Protein AF-A0A820KYE7-F1 (afdb_monomer)

pLDDT: mean 95.52, std 4.49, range [63.12, 98.0]

Secondary structure (DSSP, 8-state):
---PPP--TT-GGG-HIIIIIHHHHHHHPPP-SSHHHHHHHHHHHHHHS-HHHHHHHHHHHHHHHHHHHHTTTS--GGG--

Sequence (81 aa):
RLTIIPHPPNSPDLSPCDFWLFDLIKRNLTDQSDSQSLYDAVVNFMYSLSNEEYKKTFEKWFERMQLCIDNQGDYFEHLMK

Radius of gyration: 15.35 Å; Cα contacts (8 Å, |Δi|>4): 37; chains: 1; bounding box: 33×34×39 Å

Structure (mmCIF, N/CA/C/O backbone):
data_AF-A0A820KYE7-F1
#
_entry.id   AF-A0A820KYE7-F1
#
loop_
_atom_site.group_PDB
_atom_site.id
_atom_site.type_symbol
_atom_site.label_atom_id
_atom_site.label_alt_id
_atom_site.label_comp_id
_atom_site.label_asym_id
_atom_site.label_entity_id
_atom_site.label_seq_id
_atom_site.pdbx_PDB_ins_code
_atom_site.Cartn_x
_atom_site.Cartn_y
_atom_site.Cartn_z
_atom_site.occupancy
_atom_site.B_iso_or_equiv
_atom_site.auth_seq_id
_atom_site.auth_comp_id
_atom_site.auth_asym_id
_atom_site.auth_atom_id
_atom_site.pdbx_PDB_model_num
ATOM 1 N N . ARG A 1 1 ? 8.719 -20.755 13.313 1.00 79.88 1 ARG A N 1
ATOM 2 C CA . ARG A 1 1 ? 7.267 -21.062 13.281 1.00 79.88 1 ARG A CA 1
ATOM 3 C C . ARG A 1 1 ? 6.568 -19.814 12.775 1.00 79.88 1 ARG A C 1
ATOM 5 O O . ARG A 1 1 ? 6.849 -18.757 13.318 1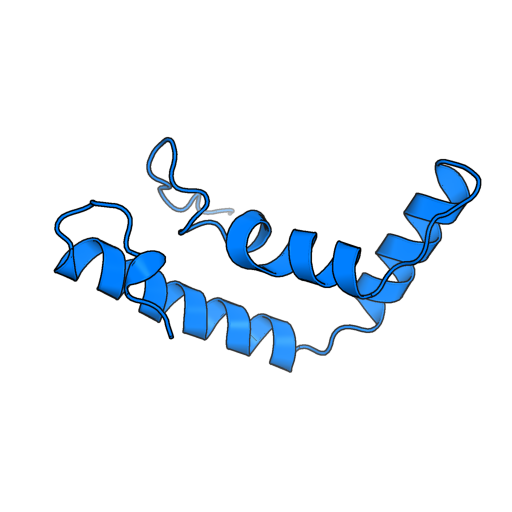.00 79.88 1 ARG A O 1
ATOM 12 N N . LEU A 1 2 ? 5.767 -19.916 11.717 1.00 90.50 2 LEU A N 1
ATOM 13 C CA . LEU A 1 2 ? 4.996 -18.784 11.202 1.00 90.50 2 LEU A CA 1
ATOM 14 C C . LEU A 1 2 ? 3.667 -18.711 11.959 1.00 90.50 2 LEU A C 1
ATOM 16 O O . LEU A 1 2 ? 3.049 -19.749 12.203 1.00 90.50 2 LEU A O 1
ATOM 20 N N . THR A 1 3 ? 3.261 -17.505 12.346 1.00 94.75 3 THR A N 1
ATOM 21 C CA . THR A 1 3 ? 1.950 -17.235 12.946 1.00 94.75 3 THR A CA 1
ATOM 22 C C . THR A 1 3 ? 1.098 -16.538 11.900 1.00 94.75 3 THR A C 1
ATOM 24 O O . THR A 1 3 ? 1.511 -15.517 11.358 1.00 94.75 3 THR A O 1
ATOM 27 N N . ILE A 1 4 ? -0.072 -17.10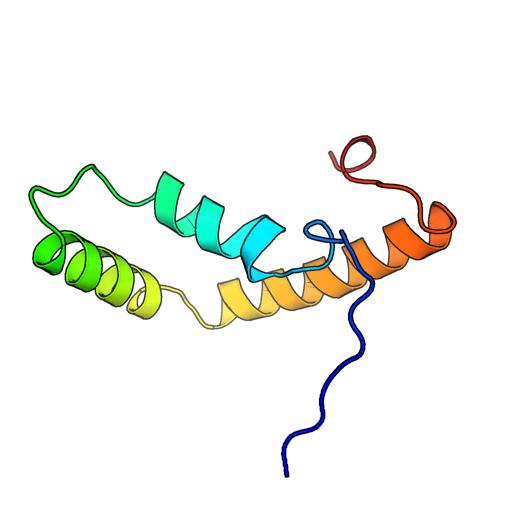1 11.607 1.00 94.62 4 ILE A N 1
ATOM 28 C CA . ILE A 1 4 ? -1.026 -16.503 10.674 1.00 94.62 4 ILE A CA 1
ATOM 29 C C . ILE A 1 4 ? -1.833 -15.460 11.442 1.00 94.62 4 ILE A C 1
ATOM 31 O O . ILE A 1 4 ? -2.430 -15.775 12.473 1.00 94.62 4 ILE A O 1
ATOM 35 N N . ILE A 1 5 ? -1.827 -14.225 10.949 1.00 92.44 5 ILE A N 1
ATOM 36 C CA . ILE A 1 5 ? -2.635 -13.139 11.504 1.00 92.44 5 ILE A CA 1
ATOM 37 C C . ILE A 1 5 ? -4.054 -13.265 10.922 1.00 92.44 5 ILE A C 1
ATOM 39 O O . ILE A 1 5 ? -4.177 -13.450 9.709 1.00 92.44 5 ILE A O 1
ATOM 43 N N . PRO A 1 6 ? -5.122 -13.198 11.740 1.00 94.62 6 PRO A N 1
ATOM 44 C CA . PRO A 1 6 ? -6.491 -13.189 11.233 1.00 94.62 6 PRO A CA 1
ATOM 45 C C . PRO A 1 6 ? -6.725 -12.015 10.278 1.00 94.62 6 PRO A C 1
ATOM 47 O O . PRO A 1 6 ? -6.304 -10.896 10.562 1.00 94.62 6 PRO A O 1
ATOM 50 N N . HIS A 1 7 ? -7.426 -12.263 9.173 1.00 95.88 7 HIS A N 1
ATOM 51 C CA . HIS A 1 7 ? -7.815 -11.229 8.218 1.00 95.88 7 HIS A CA 1
ATOM 52 C C . HIS A 1 7 ? -9.308 -11.375 7.884 1.00 95.88 7 HIS A C 1
ATOM 54 O O . HIS A 1 7 ? -9.725 -12.474 7.500 1.00 95.88 7 HIS A O 1
ATOM 60 N N . PRO A 1 8 ? -10.126 -10.323 8.072 1.00 96.12 8 PRO A N 1
ATOM 61 C CA . PRO A 1 8 ? -11.545 -10.368 7.743 1.00 96.12 8 PRO A CA 1
ATOM 62 C C . PRO A 1 8 ? -11.778 -10.498 6.226 1.00 96.12 8 PRO A C 1
ATOM 64 O O . PRO A 1 8 ? -10.973 -10.020 5.426 1.00 96.12 8 PRO A O 1
ATOM 67 N N . PRO A 1 9 ? -12.862 -11.169 5.799 1.00 97.12 9 PRO A N 1
ATOM 68 C CA . PRO A 1 9 ? -13.199 -11.278 4.385 1.00 97.12 9 PRO A CA 1
ATOM 69 C C . PRO A 1 9 ? -13.563 -9.908 3.796 1.00 97.12 9 PRO A C 1
ATOM 71 O O . PRO A 1 9 ? -14.215 -9.104 4.453 1.00 97.12 9 PRO A O 1
ATOM 74 N N . ASN A 1 10 ? -13.214 -9.688 2.523 1.00 95.62 10 ASN A N 1
ATOM 75 C CA . ASN A 1 10 ? -13.516 -8.464 1.765 1.00 95.62 10 ASN A CA 1
ATOM 76 C C . ASN A 1 10 ? -12.941 -7.170 2.372 1.00 95.62 10 ASN A C 1
ATOM 78 O O . ASN A 1 10 ? -13.542 -6.110 2.204 1.00 95.62 10 ASN A O 1
ATOM 82 N N . SER A 1 11 ? -11.782 -7.234 3.034 1.00 96.81 11 SER A N 1
ATOM 83 C CA . SER A 1 11 ? -11.144 -6.067 3.662 1.00 96.81 11 SER A CA 1
ATOM 84 C C . SER A 1 11 ? -9.814 -5.662 3.000 1.00 96.81 11 SER A C 1
ATOM 86 O O . SER A 1 11 ? -8.763 -5.692 3.652 1.00 96.81 11 SER A O 1
ATOM 88 N N . PRO A 1 12 ? -9.813 -5.275 1.704 1.00 96.50 12 PRO A N 1
ATOM 89 C CA . PRO A 1 12 ? -8.607 -4.767 1.042 1.00 96.50 12 PRO A CA 1
ATOM 90 C C . PRO A 1 12 ? -8.101 -3.471 1.697 1.00 96.50 12 PRO A C 1
ATOM 92 O O . PRO A 1 12 ? -6.902 -3.208 1.738 1.00 96.50 12 PRO A O 1
ATOM 95 N N . ASP A 1 13 ? -9.001 -2.711 2.318 1.00 96.25 13 ASP A N 1
ATOM 96 C CA . ASP A 1 13 ? -8.714 -1.550 3.151 1.00 96.25 13 ASP A CA 1
ATOM 97 C C . ASP A 1 13 ? -7.888 -1.882 4.408 1.00 96.25 13 ASP A C 1
ATOM 99 O O . ASP A 1 13 ? -7.335 -0.973 5.023 1.00 96.25 13 ASP A O 1
ATOM 103 N N . LEU A 1 14 ? -7.742 -3.159 4.774 1.00 97.06 14 LEU A N 1
ATOM 104 C CA . LEU A 1 14 ? -6.875 -3.637 5.855 1.00 97.06 14 LEU A CA 1
ATOM 105 C C . LEU A 1 14 ? -5.685 -4.473 5.358 1.00 97.06 14 LEU A C 1
ATOM 107 O O . LEU A 1 14 ? -4.941 -5.011 6.178 1.00 97.06 14 LEU A O 1
ATOM 111 N N . SER A 1 15 ? -5.482 -4.596 4.047 1.00 96.56 15 SER A N 1
ATOM 112 C CA . SER A 1 15 ? -4.369 -5.339 3.449 1.00 96.56 15 SER A CA 1
ATOM 113 C C . SER A 1 15 ? -3.285 -4.374 2.950 1.00 96.56 15 SER A C 1
ATOM 115 O O . SER A 1 15 ? -3.529 -3.636 1.995 1.00 96.56 15 SER A O 1
ATOM 117 N N . PRO A 1 16 ? -2.069 -4.365 3.537 1.00 96.81 16 PRO A N 1
ATOM 118 C CA . PRO A 1 16 ? -0.987 -3.469 3.106 1.00 96.81 16 PRO A CA 1
ATOM 119 C C . PRO A 1 16 ? -0.618 -3.592 1.626 1.00 96.81 16 PRO A C 1
ATOM 121 O O . PRO A 1 16 ? -0.171 -2.625 1.012 1.00 96.81 16 PRO A O 1
ATOM 124 N N . CYS A 1 17 ? -0.810 -4.771 1.033 1.00 96.81 17 CYS A N 1
ATOM 125 C CA . CYS A 1 17 ? -0.572 -4.949 -0.392 1.00 96.81 17 CYS A CA 1
ATOM 126 C C . CYS A 1 17 ? -1.593 -4.176 -1.237 1.00 96.81 17 CYS A C 1
ATOM 128 O O . CYS A 1 17 ? -1.209 -3.513 -2.200 1.00 96.81 17 CYS A O 1
ATOM 130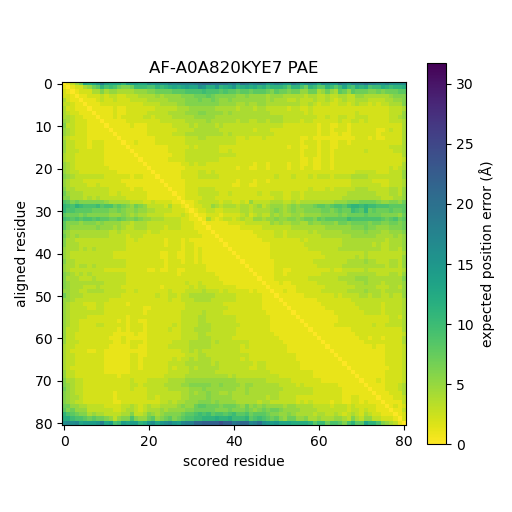 N N . ASP A 1 18 ? -2.866 -4.231 -0.845 1.00 97.06 18 ASP A N 1
ATOM 131 C CA . ASP A 1 18 ? -3.977 -3.647 -1.594 1.00 97.06 18 ASP A CA 1
ATOM 132 C C . ASP A 1 18 ? -4.075 -2.132 -1.393 1.00 97.06 18 ASP A C 1
ATOM 134 O O . ASP A 1 18 ? -4.116 -1.396 -2.376 1.00 97.06 18 ASP A O 1
ATOM 138 N N . PHE A 1 19 ? -4.039 -1.640 -0.148 1.00 95.69 19 PHE A N 1
ATOM 139 C CA . PHE A 1 19 ? -4.186 -0.199 0.108 1.00 95.69 19 PHE A CA 1
ATOM 140 C C . PHE A 1 19 ? -2.912 0.618 -0.165 1.00 95.69 19 PHE A C 1
ATOM 142 O O . PHE A 1 19 ? -2.964 1.851 -0.167 1.00 95.69 19 PHE A O 1
ATOM 149 N N . TRP A 1 20 ? -1.754 -0.032 -0.338 1.00 96.56 20 TRP A N 1
ATOM 150 C CA . TRP A 1 20 ? -0.470 0.655 -0.504 1.00 96.56 20 TRP A CA 1
ATOM 151 C C . TRP A 1 20 ? 0.406 0.074 -1.614 1.00 96.56 20 TRP A C 1
ATOM 153 O O . TRP A 1 20 ? 0.683 0.780 -2.582 1.00 96.56 20 TRP A O 1
ATOM 163 N N . LEU A 1 21 ? 0.868 -1.175 -1.493 1.00 97.38 21 LEU A N 1
ATOM 164 C CA . LEU A 1 21 ? 1.996 -1.661 -2.299 1.00 97.38 21 LEU A CA 1
ATOM 165 C C . LEU A 1 21 ? 1.716 -1.671 -3.805 1.00 97.38 21 LEU A C 1
ATOM 167 O O . LEU A 1 21 ? 2.520 -1.172 -4.591 1.00 97.38 21 LEU A O 1
ATOM 171 N N . PHE A 1 22 ? 0.589 -2.249 -4.222 1.00 95.75 22 PHE A N 1
ATOM 172 C CA . PHE A 1 22 ? 0.269 -2.391 -5.644 1.00 95.75 22 PHE A CA 1
ATOM 173 C C . PHE A 1 22 ? 0.076 -1.041 -6.317 1.00 95.75 22 PHE A C 1
ATOM 175 O O . PHE A 1 22 ? 0.529 -0.820 -7.438 1.00 95.75 22 PHE A O 1
ATOM 182 N N . ASP A 1 23 ? -0.566 -0.133 -5.603 1.00 94.69 23 ASP A N 1
ATOM 183 C CA . ASP A 1 23 ? -0.771 1.236 -6.022 1.00 94.69 23 ASP A CA 1
ATOM 184 C C . ASP A 1 23 ? 0.549 2.004 -6.121 1.00 94.69 23 ASP A C 1
ATOM 186 O O . ASP A 1 23 ? 0.788 2.701 -7.107 1.00 94.69 23 ASP A O 1
ATOM 190 N N . LEU A 1 24 ? 1.441 1.833 -5.143 1.00 96.62 24 LEU A N 1
ATOM 191 C CA . LEU A 1 24 ? 2.770 2.432 -5.151 1.00 96.62 24 LEU A CA 1
ATOM 192 C C . LEU A 1 24 ? 3.591 1.957 -6.357 1.00 96.62 24 LEU A C 1
ATOM 194 O O . LEU A 1 24 ? 4.175 2.785 -7.052 1.00 96.62 24 LEU A O 1
ATOM 198 N N . ILE A 1 25 ? 3.593 0.652 -6.642 1.00 96.38 25 ILE A N 1
ATOM 199 C CA . ILE A 1 25 ? 4.259 0.076 -7.819 1.00 96.38 25 ILE A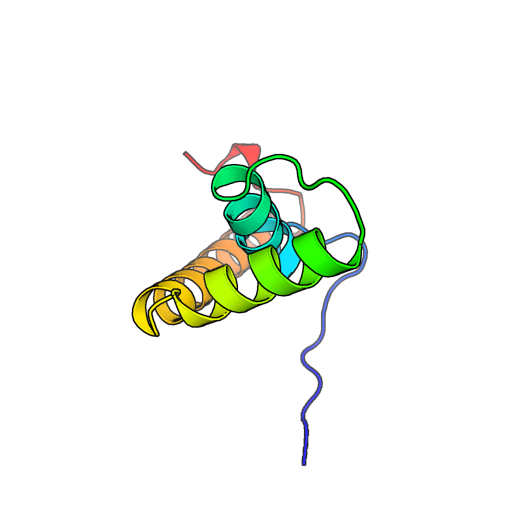 CA 1
ATOM 200 C C . ILE A 1 25 ? 3.674 0.687 -9.098 1.00 96.38 25 ILE A C 1
ATOM 202 O O . ILE A 1 25 ? 4.408 1.262 -9.896 1.00 96.38 25 ILE A O 1
ATOM 206 N N . LYS A 1 26 ? 2.349 0.638 -9.282 1.00 94.38 26 LYS A N 1
ATOM 207 C CA . LYS A 1 26 ? 1.688 1.147 -10.499 1.00 94.38 26 LYS A CA 1
ATOM 208 C C . LYS A 1 26 ? 1.962 2.628 -10.759 1.00 94.38 26 LYS A C 1
ATOM 210 O O . LYS A 1 26 ? 2.079 3.021 -11.910 1.00 94.38 26 LYS A O 1
ATOM 215 N N . ARG A 1 27 ? 2.065 3.451 -9.710 1.00 95.69 27 ARG A N 1
ATOM 216 C CA . ARG A 1 27 ? 2.352 4.891 -9.838 1.00 95.69 27 ARG A CA 1
ATOM 217 C C . ARG A 1 27 ? 3.802 5.195 -10.222 1.00 95.69 27 ARG A C 1
ATOM 219 O O . ARG A 1 27 ? 4.062 6.284 -10.722 1.00 95.69 27 ARG A O 1
ATOM 226 N N . ASN A 1 28 ? 4.733 4.279 -9.954 1.00 95.69 28 ASN A N 1
ATOM 227 C CA . ASN A 1 28 ? 6.168 4.487 -10.170 1.00 95.69 28 ASN A CA 1
ATOM 228 C C . ASN A 1 28 ? 6.741 3.679 -11.342 1.00 95.69 28 ASN A C 1
ATOM 230 O O . ASN A 1 28 ? 7.896 3.881 -11.712 1.00 95.69 28 ASN A O 1
ATOM 234 N N . LEU A 1 29 ? 5.959 2.772 -11.925 1.00 94.88 29 LEU A N 1
ATOM 235 C CA . LEU A 1 29 ? 6.341 2.017 -13.110 1.00 94.88 29 LEU A CA 1
ATOM 236 C C . LEU A 1 29 ? 5.679 2.608 -14.354 1.00 94.88 29 LEU A C 1
ATOM 238 O O . LEU A 1 29 ? 4.530 3.040 -14.326 1.00 94.88 29 LEU A O 1
ATOM 242 N N . THR A 1 30 ? 6.410 2.586 -15.464 1.00 92.25 30 THR A N 1
ATOM 243 C CA . THR A 1 30 ? 5.846 2.823 -16.795 1.00 92.25 30 THR A CA 1
ATOM 244 C C . THR A 1 30 ? 5.377 1.510 -17.410 1.00 92.25 30 THR A C 1
ATOM 246 O O . THR A 1 30 ? 5.735 0.429 -16.930 1.00 92.25 30 THR A O 1
ATOM 249 N N . ASP A 1 31 ? 4.656 1.599 -18.526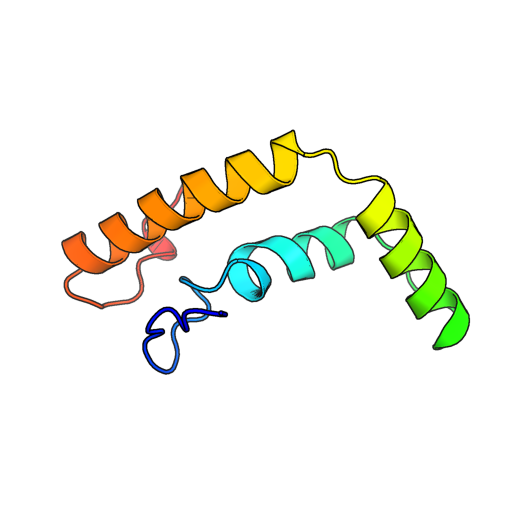 1.00 93.25 31 ASP A N 1
ATOM 250 C CA . ASP A 1 31 ? 4.351 0.434 -19.352 1.00 93.25 31 ASP A CA 1
ATOM 251 C C . ASP A 1 31 ? 5.639 -0.291 -19.766 1.00 93.25 31 ASP A C 1
ATOM 253 O O . ASP A 1 31 ? 6.664 0.334 -20.056 1.00 93.25 31 ASP A O 1
ATOM 257 N N . GLN A 1 32 ? 5.574 -1.621 -19.766 1.00 95.75 32 GLN A N 1
ATOM 258 C CA . GLN A 1 32 ? 6.669 -2.515 -20.139 1.00 95.75 32 GLN A CA 1
ATOM 259 C C . GLN A 1 32 ? 6.249 -3.336 -21.359 1.00 95.75 32 GLN A C 1
ATOM 261 O O . GLN A 1 32 ? 5.061 -3.587 -21.570 1.00 95.75 32 GLN A O 1
ATOM 266 N N . SER A 1 33 ? 7.213 -3.739 -22.184 1.00 96.50 33 SER A N 1
ATOM 267 C CA . SER A 1 33 ? 6.944 -4.405 -23.465 1.00 96.50 33 SER A CA 1
ATOM 268 C C . SER A 1 33 ? 6.477 -5.851 -23.326 1.00 96.50 33 SER A C 1
ATOM 270 O O . SER A 1 33 ? 5.833 -6.379 -24.232 1.00 96.50 33 SER A O 1
ATOM 272 N N . ASP A 1 34 ? 6.827 -6.505 -22.220 1.00 97.38 34 ASP A N 1
ATOM 273 C CA . ASP A 1 34 ? 6.616 -7.931 -22.004 1.00 97.38 34 ASP A CA 1
ATOM 274 C C . ASP A 1 34 ? 6.653 -8.284 -20.507 1.00 97.38 34 ASP A C 1
ATOM 276 O O . ASP A 1 34 ? 6.923 -7.454 -19.636 1.00 97.38 34 ASP A O 1
ATOM 280 N N . SER A 1 35 ? 6.361 -9.546 -20.192 1.00 97.00 35 SER A N 1
ATOM 281 C CA . SER A 1 35 ? 6.303 -10.023 -18.810 1.00 97.00 35 SER A CA 1
ATOM 282 C C . SER A 1 35 ? 7.657 -10.029 -18.098 1.00 97.00 35 SER A C 1
ATOM 284 O O . SER A 1 35 ? 7.685 -9.890 -16.878 1.00 97.00 35 SER A O 1
ATOM 286 N N . GLN A 1 36 ? 8.766 -10.214 -18.823 1.00 98.00 36 GLN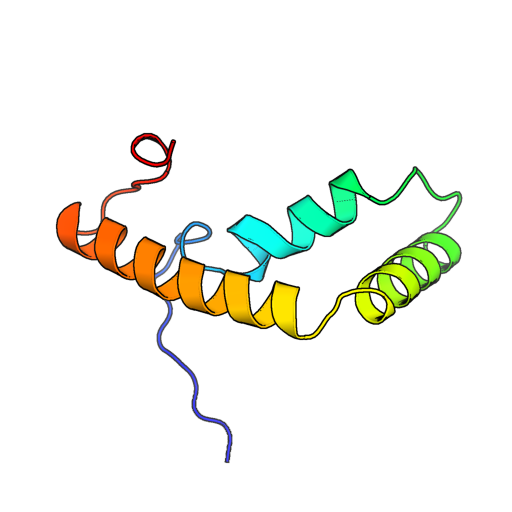 A N 1
ATOM 287 C CA . GLN A 1 36 ? 10.097 -10.267 -18.218 1.00 98.00 36 GLN A CA 1
ATOM 288 C C . GLN A 1 36 ? 10.559 -8.861 -17.831 1.00 98.00 36 GLN A C 1
ATOM 290 O O . GLN A 1 36 ? 10.961 -8.648 -16.690 1.00 98.00 36 GLN A O 1
ATOM 295 N N . SER A 1 37 ? 10.407 -7.889 -18.734 1.00 97.75 37 SER A N 1
ATOM 296 C CA . SER A 1 37 ? 10.684 -6.479 -18.432 1.00 97.75 37 SER A CA 1
ATOM 297 C C . SER A 1 37 ? 9.796 -5.946 -17.304 1.00 97.75 37 SER A C 1
ATOM 299 O O . SER A 1 37 ? 10.288 -5.236 -16.428 1.00 97.75 37 SER A O 1
ATOM 301 N N . LEU A 1 38 ? 8.522 -6.357 -17.245 1.00 97.25 38 LEU A N 1
ATOM 302 C CA . LEU A 1 38 ? 7.643 -6.055 -16.111 1.00 97.25 38 LEU A CA 1
ATOM 303 C C . LEU A 1 38 ? 8.150 -6.640 -14.794 1.00 97.25 38 LEU A C 1
ATOM 305 O O . LEU A 1 38 ? 8.194 -5.927 -13.791 1.00 97.25 38 LEU A O 1
ATOM 309 N N . TYR A 1 39 ? 8.537 -7.914 -14.788 1.00 97.44 39 TYR A N 1
ATOM 310 C CA . TYR A 1 39 ? 9.084 -8.556 -13.597 1.00 97.44 39 TYR A CA 1
ATOM 311 C C . TYR A 1 39 ? 10.332 -7.819 -13.093 1.00 97.44 39 TYR A C 1
ATOM 313 O O . TYR A 1 39 ? 10.388 -7.442 -11.922 1.00 97.44 39 TYR A O 1
ATOM 321 N N . ASP A 1 40 ? 11.289 -7.543 -13.981 1.00 97.75 40 ASP A N 1
ATOM 322 C CA . ASP A 1 40 ? 12.538 -6.870 -13.622 1.00 97.75 40 ASP A CA 1
ATOM 323 C C . ASP A 1 40 ? 12.282 -5.441 -13.115 1.00 97.75 40 ASP A C 1
ATOM 325 O O . ASP A 1 40 ? 12.877 -5.020 -12.121 1.00 97.75 40 ASP A O 1
ATOM 329 N N . ALA A 1 41 ? 11.353 -4.704 -13.735 1.00 97.62 41 ALA A N 1
ATOM 330 C CA . ALA A 1 41 ? 10.963 -3.367 -13.291 1.00 97.62 41 ALA A CA 1
ATOM 331 C C . ALA A 1 41 ? 10.342 -3.380 -11.884 1.00 97.62 41 ALA A C 1
ATOM 333 O O . ALA A 1 41 ? 10.732 -2.577 -11.033 1.00 97.62 41 ALA A O 1
ATOM 334 N N . VAL A 1 42 ? 9.420 -4.313 -11.613 1.00 97.75 42 VAL A N 1
ATOM 335 C CA . VAL A 1 42 ? 8.796 -4.460 -10.287 1.00 97.75 42 VAL A CA 1
ATOM 336 C C . VAL A 1 42 ? 9.847 -4.825 -9.244 1.00 97.75 42 VAL A C 1
ATOM 338 O O . VAL A 1 42 ? 9.906 -4.193 -8.193 1.00 97.75 42 VAL A O 1
ATOM 341 N N . VAL A 1 43 ? 10.702 -5.808 -9.529 1.00 97.62 43 VAL A N 1
ATOM 342 C CA . VAL A 1 43 ? 11.744 -6.264 -8.599 1.00 97.62 43 VAL A CA 1
ATOM 343 C C . VAL A 1 43 ? 12.731 -5.142 -8.278 1.00 97.62 43 VAL A C 1
ATOM 345 O O . VAL A 1 43 ? 13.008 -4.888 -7.106 1.00 97.62 43 VAL A O 1
ATOM 348 N N . ASN A 1 44 ? 13.217 -4.423 -9.292 1.00 97.38 44 ASN A N 1
ATOM 349 C CA . ASN A 1 44 ? 14.134 -3.301 -9.092 1.00 97.38 44 ASN A CA 1
ATOM 350 C C . ASN A 1 44 ? 13.490 -2.174 -8.276 1.00 97.38 44 ASN A C 1
ATOM 352 O O . ASN A 1 44 ? 14.124 -1.639 -7.365 1.00 97.38 44 ASN A O 1
ATOM 356 N N . PHE A 1 45 ? 12.223 -1.847 -8.550 1.00 97.31 45 PHE A N 1
ATOM 357 C CA . PHE A 1 45 ? 11.487 -0.865 -7.758 1.00 97.31 45 PHE A CA 1
ATOM 358 C C . PHE A 1 45 ? 11.349 -1.306 -6.297 1.00 97.31 45 PHE A C 1
ATOM 360 O O . PHE A 1 45 ? 11.669 -0.538 -5.391 1.00 97.31 45 PHE A O 1
ATOM 367 N N . MET A 1 46 ? 10.966 -2.560 -6.055 1.00 96.62 46 MET A N 1
ATOM 368 C CA . MET A 1 46 ? 10.846 -3.121 -4.707 1.00 96.62 46 MET A CA 1
ATOM 369 C C . MET A 1 46 ? 12.164 -3.068 -3.927 1.00 96.62 46 MET A C 1
ATOM 371 O O . MET A 1 46 ? 12.152 -2.737 -2.741 1.00 96.62 46 MET A O 1
ATOM 375 N N . TYR A 1 47 ? 13.299 -3.341 -4.582 1.00 97.12 47 TYR A N 1
ATOM 376 C CA . TYR A 1 47 ? 14.628 -3.219 -3.972 1.00 97.12 47 TYR A CA 1
ATOM 377 C C . TYR A 1 47 ? 15.059 -1.774 -3.705 1.00 97.12 47 TYR A C 1
ATOM 379 O O . TYR A 1 47 ? 15.927 -1.549 -2.864 1.00 97.12 47 TYR A O 1
ATOM 387 N N . SER A 1 48 ? 14.467 -0.798 -4.396 1.00 96.88 48 SER A N 1
ATOM 388 C CA . SER A 1 48 ? 14.733 0.623 -4.157 1.00 96.88 48 SER A CA 1
ATOM 389 C C . SER A 1 48 ? 13.987 1.188 -2.941 1.00 96.88 48 SER A C 1
ATOM 391 O O . SER A 1 48 ? 14.372 2.237 -2.424 1.00 96.88 48 SER A O 1
ATOM 393 N N . LEU A 1 49 ? 12.939 0.503 -2.463 1.00 97.06 49 LEU A N 1
ATOM 394 C CA . LEU A 1 49 ? 12.157 0.943 -1.309 1.00 97.06 49 LEU A CA 1
ATOM 395 C C . LEU A 1 49 ? 12.986 0.865 -0.025 1.00 97.06 49 LEU A C 1
ATOM 397 O O . LEU A 1 49 ? 13.590 -0.159 0.297 1.00 97.06 49 LEU A O 1
ATOM 401 N N . SER A 1 50 ? 12.978 1.951 0.744 1.00 97.25 50 SER A N 1
ATOM 402 C CA . SER A 1 50 ? 13.661 2.000 2.033 1.00 97.25 50 SER A CA 1
ATOM 403 C C . SER A 1 50 ? 12.886 1.219 3.099 1.00 97.25 50 SER A C 1
ATOM 405 O O . SER A 1 50 ? 11.661 1.114 3.059 1.00 97.25 50 SER A O 1
ATOM 407 N N . ASN A 1 51 ? 13.588 0.741 4.131 1.00 97.06 51 ASN A N 1
ATOM 408 C CA . ASN A 1 51 ? 12.944 0.145 5.311 1.00 97.06 51 ASN A CA 1
ATOM 409 C C . ASN A 1 51 ? 11.958 1.108 6.003 1.00 97.06 51 ASN A C 1
ATOM 411 O O . ASN A 1 51 ? 11.023 0.663 6.668 1.00 97.06 51 ASN A O 1
ATOM 415 N N . GLU A 1 52 ? 12.167 2.418 5.860 1.00 97.75 52 GLU A N 1
ATOM 416 C CA . GLU A 1 52 ? 11.294 3.448 6.422 1.00 97.75 52 GLU A CA 1
ATOM 417 C C . GLU A 1 52 ? 9.920 3.473 5.739 1.00 97.75 52 GLU A C 1
ATOM 419 O O . GLU A 1 52 ? 8.909 3.564 6.433 1.00 97.75 52 GLU A O 1
ATOM 424 N N . GLU A 1 53 ? 9.856 3.282 4.416 1.00 96.44 53 GLU A N 1
ATOM 425 C CA . GLU A 1 53 ? 8.586 3.193 3.676 1.00 96.44 53 GLU A CA 1
ATOM 426 C C . GLU A 1 53 ? 7.731 2.007 4.147 1.00 96.44 53 GLU A C 1
ATOM 428 O O . GLU A 1 53 ? 6.526 2.145 4.393 1.00 96.44 53 GLU A O 1
ATOM 433 N N . TYR A 1 54 ? 8.357 0.847 4.368 1.00 96.38 54 TYR A N 1
ATOM 434 C CA . TYR A 1 54 ? 7.664 -0.307 4.945 1.00 96.38 54 TYR A CA 1
ATOM 435 C C . TYR A 1 54 ? 7.179 -0.005 6.363 1.00 96.38 54 TYR A C 1
ATOM 437 O O . TYR A 1 54 ? 6.009 -0.233 6.673 1.00 96.38 54 TYR A O 1
ATOM 445 N N . LYS A 1 55 ? 8.047 0.544 7.223 1.00 97.56 55 LYS A N 1
ATOM 446 C CA . LYS A 1 55 ? 7.693 0.871 8.610 1.00 97.56 55 LYS A CA 1
ATOM 447 C C . LYS A 1 55 ? 6.491 1.817 8.676 1.00 97.56 55 LYS A C 1
ATOM 449 O O . LYS A 1 55 ? 5.532 1.518 9.384 1.00 97.56 55 LYS A O 1
ATOM 454 N N . LYS A 1 56 ? 6.512 2.895 7.892 1.00 97.06 56 LYS A N 1
ATOM 455 C CA . LYS A 1 56 ? 5.411 3.861 7.785 1.00 97.06 56 LYS A CA 1
ATOM 456 C C . LYS A 1 56 ? 4.103 3.194 7.359 1.00 97.06 56 LYS A C 1
ATOM 458 O O . LYS A 1 56 ? 3.039 3.527 7.874 1.00 97.06 56 LYS A O 1
ATOM 463 N N . THR A 1 57 ? 4.167 2.221 6.452 1.00 97.06 57 THR A N 1
ATOM 464 C CA . THR A 1 57 ? 2.984 1.460 6.025 1.00 97.06 57 THR A CA 1
ATOM 465 C C . THR A 1 57 ? 2.430 0.590 7.149 1.00 97.06 57 THR A C 1
ATOM 467 O O . THR A 1 57 ? 1.217 0.549 7.344 1.00 97.06 57 THR A O 1
ATOM 470 N N . PHE A 1 58 ? 3.289 -0.075 7.924 1.00 96.12 58 PHE A N 1
ATOM 471 C CA . PHE A 1 58 ? 2.845 -0.848 9.087 1.00 96.12 58 PHE A CA 1
ATOM 472 C C . PHE A 1 58 ? 2.260 0.045 10.189 1.00 96.12 58 PHE A C 1
ATOM 474 O O . PHE A 1 58 ? 1.269 -0.334 10.804 1.00 96.12 58 PHE A O 1
ATOM 481 N N . GLU A 1 59 ? 2.798 1.247 10.404 1.00 97.69 59 GLU A N 1
ATOM 482 C CA . GLU A 1 59 ? 2.184 2.249 11.289 1.00 97.69 59 GLU A CA 1
ATOM 483 C C . GLU A 1 59 ? 0.790 2.652 10.779 1.00 97.69 59 GLU A C 1
ATOM 485 O O . GLU A 1 59 ? -0.188 2.599 11.528 1.00 97.69 59 GLU A O 1
ATOM 490 N N . LYS A 1 60 ? 0.662 2.923 9.472 1.00 96.50 60 LYS A N 1
ATOM 491 C CA . LYS A 1 60 ? -0.628 3.208 8.824 1.00 96.50 60 LYS A CA 1
ATOM 492 C C . LYS A 1 6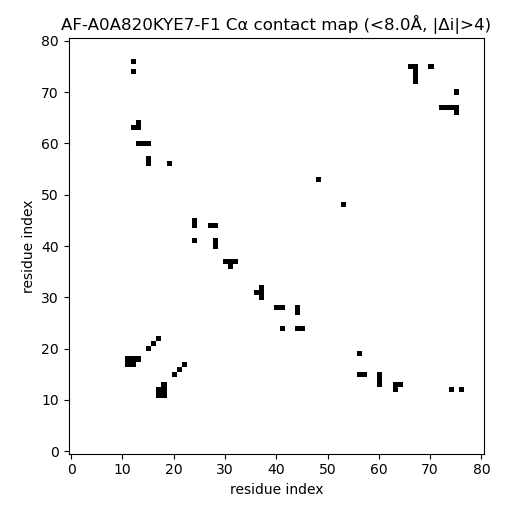0 ? -1.616 2.051 8.956 1.00 96.50 60 LYS A C 1
ATOM 494 O O . LYS A 1 60 ? -2.813 2.278 9.094 1.00 96.50 60 LYS A O 1
ATOM 499 N N . TRP A 1 61 ? -1.137 0.812 8.925 1.00 97.31 61 TRP A N 1
ATOM 500 C CA . TRP A 1 61 ? -1.981 -0.367 9.086 1.00 97.31 61 TRP A CA 1
ATOM 501 C C . TRP A 1 61 ? -2.674 -0.390 10.455 1.00 97.31 61 TRP A C 1
ATOM 503 O O . TRP A 1 61 ? -3.867 -0.683 10.519 1.00 97.31 61 TRP A O 1
ATOM 513 N N . PHE A 1 62 ? -1.981 0.007 11.529 1.00 96.56 62 PHE A N 1
ATOM 514 C CA . PHE A 1 62 ? -2.599 0.158 12.851 1.00 96.56 62 PHE A CA 1
ATOM 515 C C . PHE A 1 62 ? -3.656 1.267 12.881 1.00 96.56 62 PHE A C 1
ATOM 517 O O . PHE A 1 62 ? -4.736 1.051 13.426 1.00 96.56 62 PHE A O 1
ATOM 524 N N . GLU A 1 63 ? -3.396 2.415 12.247 1.00 96.75 63 GLU A N 1
ATOM 525 C CA . GLU A 1 63 ? -4.394 3.491 12.120 1.00 96.75 63 GLU A CA 1
ATOM 526 C C . GLU A 1 63 ? -5.652 3.015 11.380 1.00 96.75 63 GLU A C 1
ATOM 528 O O . GLU A 1 63 ? -6.771 3.279 11.814 1.00 96.75 63 GLU A O 1
ATOM 533 N N . ARG A 1 64 ? -5.479 2.275 10.278 1.00 97.38 64 ARG A N 1
ATOM 534 C CA . ARG A 1 64 ? -6.585 1.732 9.475 1.00 97.38 64 ARG A CA 1
ATOM 535 C C . ARG A 1 64 ? -7.399 0.695 10.250 1.00 97.38 64 ARG A C 1
ATOM 537 O O . ARG A 1 64 ? -8.624 0.726 10.203 1.00 97.38 64 ARG A O 1
ATOM 544 N N . MET A 1 65 ? -6.742 -0.172 11.024 1.00 96.94 65 MET A N 1
ATOM 545 C CA . MET A 1 65 ? -7.441 -1.093 11.929 1.00 96.94 65 MET A CA 1
ATOM 546 C C . MET A 1 65 ? -8.252 -0.343 12.992 1.00 96.94 65 MET A C 1
ATOM 548 O O . MET A 1 65 ? -9.384 -0.734 13.267 1.00 96.94 65 MET A O 1
ATOM 552 N N . GLN A 1 66 ? -7.718 0.747 13.551 1.00 97.50 66 GLN A N 1
ATOM 553 C CA . GLN A 1 66 ? -8.462 1.560 14.514 1.00 97.50 66 GLN A CA 1
ATOM 554 C C . GLN A 1 66 ? -9.678 2.237 13.868 1.00 97.50 66 GLN A C 1
ATOM 556 O O . GLN A 1 66 ? -10.763 2.181 14.434 1.00 97.50 66 GLN A O 1
ATOM 561 N N . LEU A 1 67 ? -9.538 2.789 12.658 1.00 97.38 67 LEU A N 1
ATOM 562 C CA . LEU A 1 67 ? -10.664 3.364 11.913 1.00 97.38 67 LEU A CA 1
ATOM 563 C C . LEU A 1 67 ? -11.760 2.332 11.622 1.00 97.38 67 LEU A C 1
ATOM 565 O O . LEU A 1 67 ? -12.938 2.651 11.744 1.00 97.38 67 LEU A O 1
ATOM 569 N N . CYS A 1 68 ? -11.389 1.094 11.290 1.00 97.69 68 CYS A N 1
ATOM 570 C CA . CYS A 1 68 ? -12.342 -0.006 11.132 1.00 97.69 68 CYS A CA 1
ATOM 571 C C . CYS A 1 68 ? -13.121 -0.272 12.429 1.00 97.69 68 CYS A C 1
ATOM 573 O O . CYS A 1 68 ? -14.343 -0.398 12.399 1.00 97.69 68 CYS A O 1
ATOM 575 N N . ILE A 1 69 ? -12.435 -0.307 13.577 1.00 97.38 69 ILE A N 1
ATOM 576 C CA . ILE A 1 69 ? -13.069 -0.493 14.892 1.00 97.38 69 ILE A CA 1
ATOM 577 C C . ILE A 1 69 ? -14.014 0.671 15.210 1.00 97.38 69 ILE A C 1
ATOM 579 O O . ILE A 1 69 ? -15.164 0.441 15.589 1.00 97.38 69 ILE A O 1
ATOM 583 N N . ASP A 1 70 ? -13.550 1.907 15.029 1.00 97.69 70 ASP A N 1
ATOM 584 C CA . ASP A 1 70 ? -14.323 3.120 15.313 1.00 97.69 70 ASP A CA 1
ATOM 585 C C . ASP A 1 70 ? -15.565 3.221 14.413 1.00 97.69 70 ASP A C 1
ATOM 587 O O . ASP A 1 70 ? -16.618 3.691 14.846 1.00 97.69 70 ASP A O 1
ATOM 591 N N . ASN A 1 71 ? -15.459 2.711 13.183 1.00 97.06 71 ASN A N 1
ATOM 592 C CA . 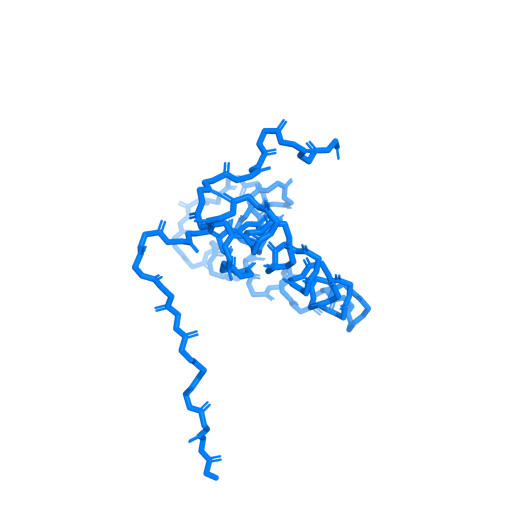ASN A 1 71 ? -16.542 2.622 12.210 1.00 97.06 71 ASN A CA 1
ATOM 593 C C . ASN A 1 71 ? -17.321 1.292 12.286 1.00 97.06 71 ASN A C 1
ATOM 595 O O . ASN A 1 71 ? -18.016 0.926 11.345 1.00 97.06 71 ASN A O 1
ATOM 599 N N . GLN A 1 72 ? -17.204 0.549 13.393 1.00 97.31 72 GLN A N 1
ATOM 600 C CA . GLN A 1 72 ? -17.973 -0.674 13.675 1.00 97.31 72 GLN A CA 1
ATOM 601 C C . GLN A 1 72 ? -17.860 -1.774 12.600 1.00 97.31 72 GLN A C 1
ATOM 603 O O . GLN A 1 72 ? -18.771 -2.583 12.433 1.00 97.31 72 GLN A O 1
ATOM 608 N N . GLY A 1 73 ? -16.725 -1.842 11.903 1.00 96.31 73 GLY A N 1
ATOM 609 C CA . GLY A 1 73 ? -16.461 -2.814 10.843 1.00 96.31 73 GLY A CA 1
ATOM 610 C C . GLY A 1 73 ? -16.85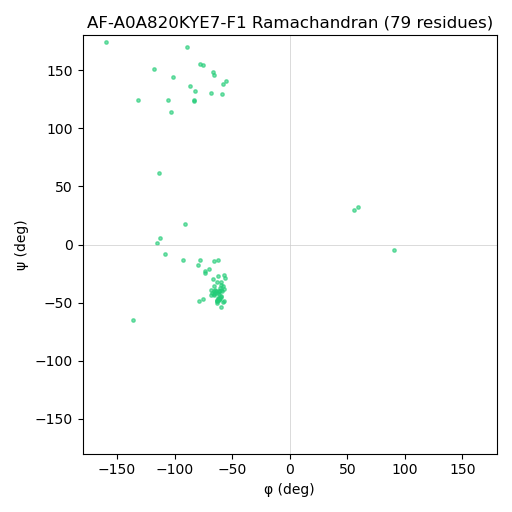3 -2.361 9.434 1.00 96.31 73 GLY A C 1
ATOM 611 O O . GLY A 1 73 ? -16.553 -3.084 8.485 1.00 96.31 73 GLY A O 1
ATOM 612 N N . ASP A 1 74 ? -17.477 -1.189 9.274 1.00 96.81 74 ASP A N 1
ATOM 613 C CA . ASP A 1 74 ? -17.800 -0.628 7.960 1.00 96.81 74 ASP A CA 1
ATOM 614 C C . ASP A 1 74 ? -16.563 -0.002 7.289 1.00 96.81 74 ASP A C 1
ATOM 616 O O . ASP A 1 74 ? -15.636 0.481 7.951 1.00 96.81 74 ASP A O 1
ATOM 620 N N . TYR A 1 75 ? -16.577 0.074 5.954 1.00 96.38 75 TYR A N 1
ATOM 621 C CA . TYR A 1 75 ? -15.509 0.706 5.175 1.00 96.38 75 TYR A CA 1
ATOM 622 C C . TYR A 1 75 ? -15.305 2.177 5.561 1.00 96.38 75 TYR A C 1
ATOM 624 O O . TYR A 1 75 ? -16.236 2.982 5.538 1.00 96.38 75 TYR A O 1
ATOM 632 N N . PHE A 1 76 ? -14.056 2.546 5.836 1.00 96.06 76 PHE A N 1
ATOM 633 C CA . PHE A 1 76 ? -13.686 3.849 6.404 1.00 96.06 76 PHE A CA 1
ATOM 634 C C . PHE A 1 76 ? -12.835 4.713 5.466 1.00 96.06 76 PHE A C 1
ATOM 636 O O . PHE A 1 76 ? -12.447 5.815 5.840 1.00 96.06 76 PHE A O 1
ATOM 643 N N . GLU A 1 77 ? -12.520 4.258 4.251 1.00 91.94 77 GLU A N 1
ATOM 644 C CA . GLU A 1 77 ? -11.604 4.992 3.360 1.00 91.94 77 GLU A CA 1
ATOM 645 C C . GLU A 1 77 ? -12.098 6.406 3.029 1.00 91.94 77 GLU A C 1
ATOM 647 O O . GLU A 1 77 ? -11.301 7.331 2.929 1.00 91.94 77 GLU A O 1
ATOM 652 N N . HIS A 1 78 ? -13.418 6.602 2.964 1.00 91.00 78 HIS A N 1
ATOM 653 C CA . HIS A 1 78 ? -14.045 7.912 2.768 1.00 91.00 78 HIS A CA 1
ATOM 654 C C . HIS A 1 78 ? -13.828 8.897 3.938 1.00 91.00 78 HIS A C 1
ATOM 656 O O . HIS A 1 78 ? -14.079 10.092 3.789 1.00 91.00 78 HIS A O 1
ATOM 662 N N . LEU A 1 79 ? -13.377 8.408 5.097 1.00 90.38 79 LEU A N 1
ATOM 663 C CA . LEU A 1 79 ? -13.029 9.200 6.282 1.00 90.38 79 LEU A CA 1
ATOM 664 C C . LEU A 1 79 ? -11.541 9.578 6.306 1.00 90.38 79 LEU A C 1
ATOM 666 O O . LEU A 1 79 ? -11.130 10.428 7.100 1.00 90.38 79 LEU A O 1
ATOM 670 N N . MET A 1 80 ? -10.726 8.953 5.455 1.00 86.69 80 MET A N 1
ATOM 671 C CA . MET A 1 80 ? -9.301 9.239 5.342 1.00 86.69 80 MET A CA 1
ATOM 672 C C . MET A 1 80 ? -9.105 10.456 4.429 1.00 86.69 80 MET A C 1
ATOM 674 O O . MET A 1 80 ? -9.582 10.473 3.297 1.00 86.69 80 MET A O 1
ATOM 678 N N . LYS A 1 81 ? -8.437 11.493 4.946 1.00 63.12 81 LYS A N 1
ATOM 679 C CA . LYS A 1 81 ? -8.041 12.682 4.174 1.00 63.12 81 LYS A CA 1
ATOM 680 C C . LYS A 1 81 ? -6.744 12.451 3.413 1.00 63.12 81 LYS A C 1
ATOM 682 O O . LYS A 1 81 ? -5.858 11.767 3.977 1.00 63.12 81 LYS A O 1
#

Solvent-accessible surface area (backbone atoms only — not comparable to full-atom values): 5120 Å² total; per-residue (Å²): 135,90,80,85,76,91,75,73,85,94,43,50,80,74,32,67,54,64,68,40,50,56,55,53,48,61,75,75,52,76,94,57,94,46,74,64,56,41,49,53,52,52,52,54,53,59,72,66,57,52,74,62,61,55,50,53,50,56,54,49,49,53,53,41,52,48,44,26,58,77,48,76,70,44,91,48,68,92,76,59,130

Foldseek 3Di:
DDDDDDDDPPPLLLPLCNVPVVVVLVVPDDDDPDDVRVVVSSVVVVVVDDPVVVVVSVVVSVVSVVQCVVVVNDDCVVVPD

Mean predicted aligned error: 3.2 Å